Protein AF-A0A4R2PTA5-F1 (afdb_monomer_lite)

Structure (mmCIF, N/CA/C/O backbone):
data_AF-A0A4R2PTA5-F1
#
_entry.id   AF-A0A4R2PTA5-F1
#
loop_
_atom_site.group_PDB
_atom_site.id
_atom_site.type_symbol
_atom_site.label_atom_id
_atom_site.label_alt_id
_atom_site.label_comp_id
_atom_site.label_asym_id
_atom_site.label_entity_id
_atom_site.label_seq_id
_atom_site.pdbx_PDB_ins_code
_atom_site.Cartn_x
_atom_site.Cartn_y
_atom_site.Cartn_z
_atom_site.occupancy
_atom_site.B_iso_or_equiv
_atom_site.auth_seq_id
_atom_site.auth_comp_id
_atom_site.auth_asym_id
_atom_site.auth_atom_id
_atom_site.pdbx_PDB_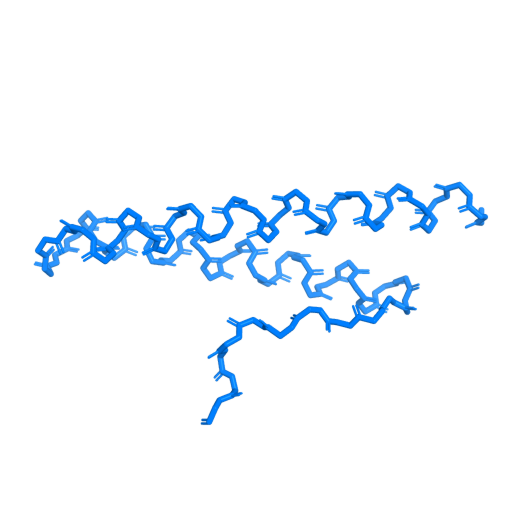model_num
ATOM 1 N N . MET A 1 1 ? 13.796 1.205 -20.892 1.00 62.38 1 MET A N 1
ATOM 2 C CA . MET A 1 1 ? 12.768 0.180 -21.176 1.00 62.38 1 MET A CA 1
ATOM 3 C C . MET A 1 1 ? 12.828 -1.014 -20.220 1.00 62.38 1 MET A C 1
ATOM 5 O O . MET A 1 1 ? 11.925 -1.126 -19.406 1.00 62.38 1 MET A O 1
ATOM 9 N N . ARG A 1 2 ? 13.843 -1.903 -20.238 1.00 65.00 2 ARG A N 1
ATOM 10 C CA . ARG A 1 2 ? 13.876 -3.054 -19.294 1.00 65.00 2 ARG A CA 1
ATOM 11 C C . ARG A 1 2 ? 14.176 -2.633 -17.848 1.00 65.00 2 ARG A C 1
ATOM 13 O O . ARG A 1 2 ? 13.540 -3.137 -16.929 1.00 65.00 2 ARG A O 1
ATOM 20 N N . ASP A 1 3 ? 15.064 -1.656 -17.684 1.00 81.31 3 ASP A N 1
ATOM 21 C CA . ASP A 1 3 ? 15.462 -1.139 -16.367 1.00 81.31 3 ASP A CA 1
ATOM 22 C C . ASP A 1 3 ? 14.359 -0.290 -15.715 1.00 81.31 3 ASP A C 1
ATOM 24 O O . ASP A 1 3 ? 14.162 -0.352 -14.508 1.00 81.31 3 ASP A O 1
ATOM 28 N N . GLU A 1 4 ? 13.572 0.438 -16.513 1.00 89.88 4 GLU A N 1
ATOM 29 C CA . GLU A 1 4 ? 12.443 1.246 -16.024 1.00 89.88 4 GLU A CA 1
ATOM 30 C C . GLU A 1 4 ? 11.288 0.366 -15.544 1.00 89.88 4 GLU A C 1
ATOM 32 O O . GLU A 1 4 ? 10.723 0.627 -14.488 1.00 89.88 4 GLU A O 1
ATOM 37 N N . ARG A 1 5 ? 10.979 -0.721 -16.268 1.00 91.88 5 ARG A N 1
ATOM 38 C CA . ARG A 1 5 ? 9.964 -1.691 -15.833 1.00 91.88 5 ARG A CA 1
ATOM 39 C C . ARG A 1 5 ? 10.379 -2.397 -14.539 1.00 91.88 5 ARG A C 1
ATOM 41 O O . ARG A 1 5 ? 9.546 -2.600 -13.664 1.00 91.88 5 ARG A O 1
ATOM 48 N N . ALA A 1 6 ? 11.660 -2.751 -14.403 1.00 91.62 6 ALA A N 1
ATOM 49 C CA . ALA A 1 6 ? 12.182 -3.344 -13.172 1.00 91.62 6 ALA A CA 1
ATOM 50 C C . ALA A 1 6 ? 12.102 -2.365 -11.986 1.00 91.62 6 ALA A C 1
ATOM 52 O O . ALA A 1 6 ? 11.645 -2.748 -10.912 1.00 91.62 6 ALA A O 1
ATOM 53 N N . ALA A 1 7 ? 12.466 -1.096 -12.197 1.00 94.62 7 ALA A N 1
ATOM 54 C CA . ALA A 1 7 ? 12.334 -0.052 -11.182 1.00 94.62 7 ALA A CA 1
ATOM 55 C C . ALA A 1 7 ? 10.864 0.215 -10.802 1.00 94.62 7 ALA A C 1
ATOM 57 O O . ALA A 1 7 ? 10.550 0.382 -9.625 1.00 94.62 7 ALA A O 1
ATOM 58 N N . ALA A 1 8 ? 9.949 0.204 -11.778 1.00 94.25 8 ALA A N 1
ATOM 59 C CA . ALA A 1 8 ? 8.512 0.318 -11.536 1.00 94.25 8 ALA A CA 1
ATOM 60 C C . ALA A 1 8 ? 7.989 -0.848 -10.683 1.00 94.25 8 ALA A C 1
ATOM 62 O O . ALA A 1 8 ? 7.277 -0.621 -9.708 1.00 94.25 8 ALA A O 1
ATOM 63 N N . GLN A 1 9 ? 8.413 -2.082 -10.979 1.00 93.81 9 GLN A N 1
ATOM 64 C CA . GLN A 1 9 ? 8.047 -3.258 -10.189 1.00 93.81 9 GLN A CA 1
ATOM 65 C C . GLN A 1 9 ? 8.553 -3.172 -8.741 1.00 93.81 9 GLN A C 1
ATOM 67 O O . GLN A 1 9 ? 7.819 -3.499 -7.805 1.00 93.81 9 GLN A O 1
ATOM 72 N N . GLU A 1 10 ? 9.796 -2.728 -8.538 1.00 94.38 10 GLU A N 1
ATOM 73 C CA . GLU A 1 10 ? 10.352 -2.514 -7.198 1.00 94.38 10 GLU A CA 1
ATOM 74 C C . GLU A 1 10 ? 9.554 -1.446 -6.440 1.00 94.38 10 GLU A C 1
ATOM 76 O O . GLU A 1 10 ? 9.175 -1.653 -5.287 1.00 94.38 10 GLU A O 1
ATOM 81 N N . ARG A 1 11 ? 9.210 -0.340 -7.109 1.00 96.00 11 ARG A N 1
ATOM 82 C CA . ARG A 1 11 ? 8.410 0.735 -6.517 1.00 96.00 11 ARG A CA 1
ATOM 83 C C . ARG A 1 11 ? 7.015 0.265 -6.106 1.00 96.00 11 ARG A C 1
ATOM 85 O O . ARG A 1 11 ? 6.615 0.537 -4.977 1.00 96.00 11 ARG A O 1
ATOM 92 N N . VAL A 1 12 ? 6.309 -0.461 -6.973 1.00 95.81 12 VAL A N 1
ATOM 93 C CA . VAL A 1 12 ? 4.995 -1.062 -6.674 1.00 95.81 12 VAL A CA 1
ATOM 94 C C . VAL A 1 12 ? 5.087 -2.011 -5.480 1.00 95.81 12 VAL A C 1
ATOM 96 O O . VAL A 1 12 ? 4.275 -1.941 -4.560 1.00 95.81 12 VAL A O 1
ATOM 99 N N . THR A 1 13 ? 6.133 -2.840 -5.432 1.00 9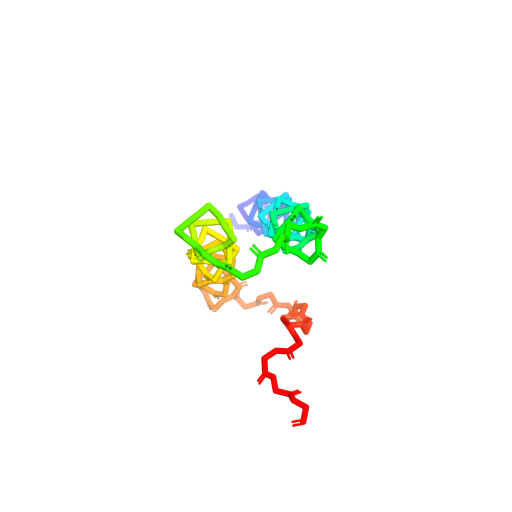3.56 13 THR A N 1
ATOM 100 C CA . THR A 1 13 ? 6.365 -3.766 -4.311 1.00 93.56 13 THR A CA 1
ATOM 101 C C . THR A 1 13 ? 6.504 -3.020 -2.981 1.00 93.56 13 THR A C 1
ATOM 103 O O . THR A 1 13 ? 5.918 -3.429 -1.977 1.00 93.56 13 THR A O 1
ATOM 106 N N . LEU A 1 14 ? 7.251 -1.911 -2.965 1.00 96.25 14 LEU A N 1
ATOM 107 C CA . LEU A 1 14 ? 7.413 -1.078 -1.770 1.00 96.25 14 LEU A CA 1
ATOM 108 C C . LEU A 1 14 ? 6.096 -0.408 -1.359 1.00 96.25 14 LEU A C 1
ATOM 110 O O . LEU A 1 14 ? 5.747 -0.437 -0.181 1.00 96.25 14 LEU A O 1
ATOM 114 N N . LEU A 1 15 ? 5.342 0.133 -2.320 1.00 96.31 15 LEU A N 1
ATOM 115 C CA . LEU A 1 15 ? 4.055 0.782 -2.058 1.00 96.31 15 LEU A CA 1
ATOM 116 C C . LEU A 1 15 ? 3.040 -0.182 -1.438 1.00 96.31 15 LEU A C 1
ATOM 118 O O . LEU A 1 15 ? 2.411 0.165 -0.441 1.00 96.31 15 LEU A O 1
ATOM 122 N N . HIS A 1 16 ? 2.938 -1.412 -1.947 1.00 95.19 16 HIS A N 1
ATOM 123 C CA . HIS A 1 16 ? 2.078 -2.427 -1.334 1.00 95.19 16 HIS A CA 1
ATOM 124 C C . HIS A 1 16 ? 2.560 -2.851 0.054 1.00 95.19 16 HIS A C 1
ATOM 126 O O . HIS A 1 16 ? 1.747 -3.083 0.948 1.00 95.19 16 HIS A O 1
ATOM 132 N N . ALA A 1 17 ? 3.872 -2.947 0.283 1.00 95.12 17 ALA A N 1
ATOM 133 C CA . ALA A 1 17 ? 4.388 -3.254 1.615 1.00 95.12 17 ALA A CA 1
ATOM 134 C C . ALA A 1 17 ? 4.012 -2.159 2.633 1.00 95.12 17 ALA A C 1
ATOM 136 O O . ALA A 1 17 ? 3.592 -2.476 3.751 1.00 95.12 17 ALA A O 1
ATOM 137 N N . GLU A 1 18 ? 4.114 -0.887 2.237 1.00 97.31 18 GLU A N 1
ATOM 138 C CA . GLU A 1 18 ? 3.690 0.260 3.044 1.00 97.31 18 GLU A CA 1
ATOM 139 C C . GLU A 1 18 ? 2.168 0.281 3.253 1.00 97.31 18 GLU A C 1
ATOM 141 O O . GLU A 1 18 ? 1.715 0.419 4.388 1.00 97.31 18 GLU A O 1
ATOM 146 N N . GLU A 1 19 ? 1.368 0.059 2.205 1.00 97.50 19 GLU A N 1
ATOM 147 C CA . GLU A 1 19 ? -0.095 -0.051 2.292 1.00 97.50 19 GLU A CA 1
ATOM 148 C C . GLU A 1 19 ? -0.505 -1.086 3.348 1.00 97.50 19 GLU A C 1
ATOM 150 O O . GLU A 1 19 ? -1.308 -0.802 4.241 1.00 97.50 19 GLU A O 1
ATOM 155 N N . GLN A 1 20 ? 0.068 -2.289 3.272 1.00 96.06 20 GLN A N 1
ATOM 156 C CA . GLN A 1 20 ? -0.250 -3.376 4.193 1.00 96.06 20 GLN A CA 1
ATOM 157 C C . GLN A 1 20 ? 0.180 -3.061 5.627 1.00 96.06 20 GLN A C 1
ATOM 159 O O . GLN A 1 20 ? -0.460 -3.513 6.579 1.00 96.06 20 GLN A O 1
ATOM 164 N N . GLN A 1 21 ? 1.256 -2.294 5.806 1.00 97.69 21 GLN A N 1
ATOM 165 C CA . GLN A 1 21 ? 1.664 -1.808 7.119 1.00 97.69 21 GLN A CA 1
ATOM 166 C C . GLN A 1 21 ? 0.647 -0.804 7.680 1.00 97.69 21 GLN A C 1
ATOM 168 O O . GLN A 1 21 ? 0.221 -0.963 8.823 1.00 97.69 21 GLN A O 1
ATOM 173 N N . GLU A 1 22 ? 0.220 0.179 6.889 1.00 98.19 22 GLU A N 1
ATOM 174 C CA . GLU A 1 22 ? -0.767 1.194 7.283 1.00 98.19 22 GLU A CA 1
ATOM 175 C C . GLU A 1 22 ? -2.122 0.563 7.627 1.00 98.19 22 GLU A C 1
ATOM 177 O O . GLU A 1 22 ? -2.675 0.811 8.701 1.00 98.19 22 GLU A O 1
ATOM 182 N N . LYS A 1 23 ? -2.618 -0.347 6.779 1.00 96.50 23 LYS A N 1
ATOM 183 C CA . LYS A 1 23 ? -3.864 -1.088 7.034 1.00 96.50 23 LYS A CA 1
ATOM 184 C C . LYS A 1 23 ? -3.760 -1.957 8.288 1.00 96.50 23 LYS A C 1
ATOM 186 O O . LYS A 1 23 ? -4.714 -2.035 9.058 1.00 96.50 23 LYS A O 1
ATOM 191 N N . ARG A 1 24 ? -2.597 -2.563 8.560 1.00 97.81 24 ARG A N 1
ATOM 192 C CA . ARG A 1 24 ? -2.366 -3.325 9.800 1.00 97.81 24 ARG A CA 1
ATOM 193 C C . ARG A 1 24 ? -2.392 -2.439 11.043 1.00 97.81 24 ARG A C 1
ATOM 195 O O . ARG A 1 24 ? -2.930 -2.871 12.058 1.00 97.81 24 ARG A O 1
ATOM 202 N N . ILE A 1 25 ? -1.829 -1.231 10.973 1.00 97.75 25 ILE A N 1
ATOM 203 C CA . ILE A 1 25 ? -1.907 -0.257 12.071 1.00 97.75 25 ILE A CA 1
ATOM 204 C C . ILE A 1 25 ? -3.365 0.147 12.296 1.00 97.75 25 ILE A C 1
ATOM 206 O O . ILE A 1 25 ? -3.835 0.048 13.426 1.00 97.75 25 ILE A O 1
ATOM 210 N N . ALA A 1 26 ? -4.094 0.514 11.234 1.00 97.81 26 ALA A N 1
ATOM 211 C CA . ALA A 1 26 ? -5.509 0.876 11.320 1.00 97.81 26 ALA A CA 1
ATOM 212 C C . ALA A 1 26 ? -6.331 -0.226 12.007 1.00 97.81 26 ALA A C 1
ATOM 214 O O . ALA A 1 26 ? -7.016 0.045 12.985 1.00 97.81 26 ALA A O 1
ATOM 215 N N . LEU A 1 27 ? -6.177 -1.487 11.589 1.00 97.06 27 LEU A N 1
ATOM 216 C CA . LEU A 1 27 ? -6.873 -2.632 12.196 1.00 97.06 27 LEU A CA 1
ATOM 217 C C . LEU A 1 27 ? -6.540 -2.858 13.683 1.00 97.06 27 LEU A C 1
ATOM 219 O O . LEU A 1 27 ? -7.306 -3.517 14.384 1.00 97.06 27 LEU A O 1
ATOM 223 N N . GLY A 1 28 ? -5.400 -2.352 14.162 1.00 97.81 28 GLY A N 1
ATOM 224 C CA . GLY A 1 28 ? -5.006 -2.404 15.571 1.00 97.81 28 GLY A CA 1
ATOM 225 C C . GLY A 1 28 ? -5.548 -1.251 16.423 1.00 97.81 28 GLY A C 1
ATOM 226 O O . GLY A 1 28 ? -5.405 -1.290 17.646 1.00 97.81 28 GLY A O 1
ATOM 227 N N . LEU A 1 29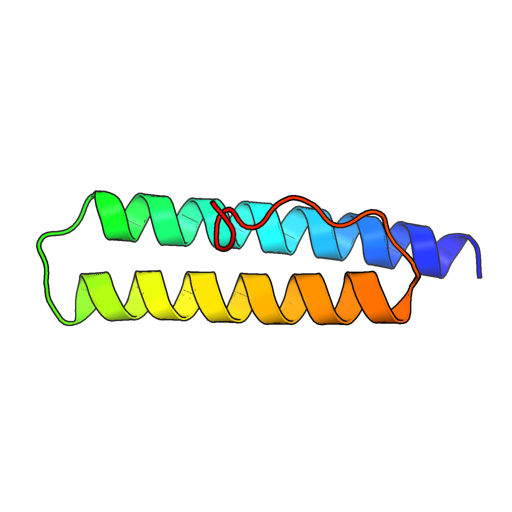 ? -6.151 -0.231 15.808 1.00 97.56 29 LEU A N 1
ATOM 228 C CA . LEU A 1 29 ? -6.670 0.960 16.476 1.00 97.56 29 LEU A CA 1
ATOM 229 C C . LEU A 1 29 ? -8.193 0.876 16.666 1.00 97.56 29 LEU A C 1
ATOM 231 O O . LEU A 1 29 ? -8.894 0.275 15.850 1.00 97.56 29 LEU A O 1
ATOM 235 N N . PRO A 1 30 ? -8.747 1.499 17.724 1.00 97.81 30 PRO A N 1
ATOM 236 C CA . PRO A 1 30 ? -10.188 1.691 17.815 1.00 97.81 30 PRO A CA 1
ATOM 237 C C . PRO A 1 30 ? -10.676 2.619 16.685 1.00 97.81 30 PRO A C 1
ATOM 239 O O . PRO A 1 30 ? -9.927 3.502 16.261 1.00 97.81 30 PRO A O 1
ATOM 242 N N . PRO A 1 31 ? -11.936 2.483 16.231 1.00 95.94 31 PRO A N 1
ATOM 243 C CA . PRO A 1 31 ? -12.511 3.402 15.251 1.00 95.94 31 PRO A CA 1
ATOM 244 C C . PRO A 1 31 ? -12.413 4.862 15.717 1.00 95.94 31 PRO A C 1
ATOM 246 O O . PRO A 1 31 ? -12.762 5.180 16.857 1.00 95.94 31 PRO A O 1
ATOM 249 N N . GLY A 1 32 ? -11.947 5.749 14.838 1.00 97.56 32 GLY A N 1
ATOM 250 C CA . GLY A 1 32 ? -11.726 7.163 15.135 1.00 97.56 32 GLY A CA 1
ATOM 251 C C . GLY A 1 32 ? -10.748 7.817 14.158 1.00 97.56 32 GLY A C 1
ATOM 252 O O . GLY A 1 32 ? -10.259 7.176 13.233 1.00 97.56 32 GLY A O 1
ATOM 253 N N . GLU A 1 33 ? -10.424 9.091 14.390 1.00 98.31 33 GLU A N 1
ATOM 254 C CA . GLU A 1 33 ? -9.598 9.886 13.466 1.00 98.31 33 GLU A CA 1
ATOM 255 C C . GLU A 1 33 ? -8.246 9.225 13.157 1.00 98.31 33 GLU A C 1
ATOM 257 O O . GLU A 1 33 ? -7.793 9.228 12.018 1.00 98.31 33 GLU A O 1
ATOM 262 N N . GLU A 1 34 ? -7.595 8.624 14.154 1.00 97.75 34 GLU A N 1
ATOM 263 C CA . GLU A 1 34 ? -6.303 7.970 13.952 1.00 97.75 34 GLU A CA 1
ATOM 264 C C . GLU A 1 34 ? -6.409 6.711 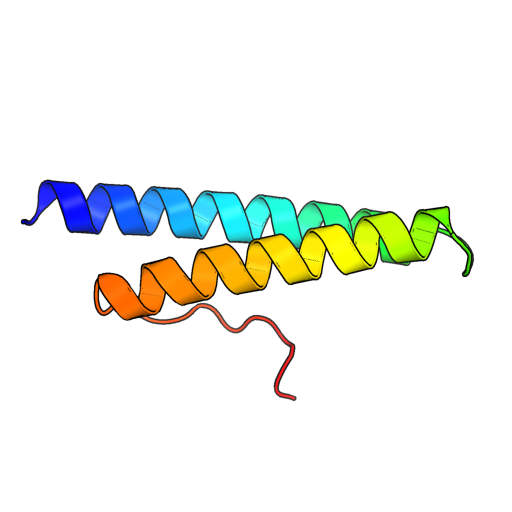13.083 1.00 97.75 34 GLU A C 1
ATOM 266 O O . GLU A 1 34 ? -5.623 6.561 12.147 1.00 97.75 34 GLU A O 1
ATOM 271 N N . HIS A 1 35 ? -7.417 5.866 13.333 1.00 98.25 35 HIS A N 1
ATOM 272 C CA . HIS A 1 35 ? -7.752 4.729 12.473 1.00 98.25 35 HIS A CA 1
ATOM 273 C C . HIS A 1 35 ? -7.979 5.197 11.030 1.00 98.25 35 HIS A C 1
ATOM 275 O O . HIS A 1 35 ? -7.357 4.680 10.101 1.00 98.25 35 HIS A O 1
ATOM 281 N N . ASP A 1 36 ? -8.813 6.222 10.846 1.00 98.12 36 ASP A N 1
ATOM 282 C CA . ASP A 1 36 ? -9.193 6.714 9.523 1.00 98.12 36 ASP A CA 1
ATOM 283 C C . ASP A 1 36 ? -8.002 7.324 8.779 1.00 98.12 36 ASP A C 1
ATOM 285 O O . ASP A 1 36 ? -7.867 7.136 7.571 1.00 98.12 36 ASP A O 1
ATOM 289 N N . ARG A 1 37 ? -7.084 8.000 9.482 1.00 98.50 37 ARG A N 1
ATOM 290 C CA . ARG A 1 37 ? -5.843 8.509 8.877 1.00 98.50 37 ARG A CA 1
ATOM 291 C C . ARG A 1 37 ? -4.985 7.386 8.309 1.00 98.50 37 ARG A C 1
ATOM 293 O O . ARG A 1 37 ? -4.530 7.519 7.173 1.00 98.50 37 ARG A O 1
ATOM 300 N N . HIS A 1 38 ? -4.774 6.312 9.069 1.00 98.12 38 HIS A N 1
ATOM 301 C CA . HIS A 1 38 ? -4.002 5.155 8.609 1.00 98.12 38 HIS A CA 1
ATOM 302 C C . HIS A 1 38 ? -4.718 4.425 7.467 1.00 98.12 38 HIS A C 1
ATOM 304 O O . HIS A 1 38 ? -4.099 4.117 6.449 1.00 98.12 38 HIS A O 1
ATOM 310 N N . TRP A 1 39 ? -6.039 4.248 7.566 1.00 97.50 39 TRP A N 1
ATOM 311 C CA . TRP A 1 39 ? -6.836 3.649 6.495 1.00 97.50 39 TRP A CA 1
ATOM 312 C C . TRP A 1 39 ? -6.720 4.448 5.191 1.00 97.50 39 TRP A C 1
ATOM 314 O O . TRP A 1 39 ? -6.285 3.925 4.168 1.00 97.50 39 TRP A O 1
ATOM 324 N N . MET A 1 40 ? -6.993 5.754 5.243 1.00 97.94 40 MET A N 1
ATOM 325 C CA . MET A 1 40 ? -6.906 6.657 4.091 1.00 97.94 40 MET A CA 1
ATOM 326 C C . MET A 1 40 ? -5.480 6.824 3.556 1.00 97.94 40 MET A C 1
ATOM 328 O O . MET A 1 40 ? -5.293 7.256 2.415 1.00 97.94 40 MET A O 1
ATOM 332 N N . ARG A 1 41 ? -4.453 6.576 4.377 1.00 97.88 41 ARG A N 1
ATOM 333 C CA . ARG A 1 41 ? -3.062 6.527 3.918 1.00 97.88 41 ARG A CA 1
ATOM 334 C C . ARG A 1 41 ? -2.809 5.250 3.119 1.00 97.88 41 ARG A C 1
ATOM 336 O O . ARG A 1 41 ? -2.231 5.361 2.043 1.00 97.88 41 ARG A O 1
ATOM 343 N N . GLY A 1 42 ? -3.281 4.100 3.601 1.00 97.31 42 GLY A N 1
ATOM 344 C CA . GLY A 1 42 ? -3.243 2.832 2.869 1.00 97.31 42 GLY A CA 1
ATOM 345 C C . GLY A 1 42 ? -3.933 2.929 1.507 1.00 97.31 42 GLY A C 1
ATOM 346 O O . GLY A 1 42 ? -3.325 2.602 0.497 1.00 97.31 42 GLY A O 1
ATOM 347 N N . GLU A 1 43 ? -5.147 3.483 1.454 1.00 97.56 43 GLU A N 1
ATOM 348 C CA . GLU A 1 43 ? -5.879 3.663 0.188 1.00 97.56 43 GLU A CA 1
ATOM 349 C C . GLU A 1 43 ? -5.097 4.515 -0.826 1.00 97.56 43 GLU A C 1
ATOM 351 O O . GLU A 1 43 ? -4.958 4.136 -1.983 1.00 97.56 43 GLU A O 1
ATOM 356 N N . ARG A 1 44 ? -4.475 5.617 -0.382 1.00 97.81 44 ARG A N 1
ATOM 357 C CA . ARG A 1 44 ? -3.631 6.454 -1.255 1.00 97.81 44 ARG A CA 1
ATOM 358 C C . ARG A 1 44 ? -2.398 5.724 -1.794 1.00 97.81 44 ARG A C 1
ATOM 360 O O . ARG A 1 44 ? -1.984 5.998 -2.915 1.00 97.81 44 ARG A O 1
ATOM 367 N N . LEU A 1 45 ? -1.796 4.842 -0.996 1.00 96.88 45 LEU A N 1
ATOM 368 C CA . LEU A 1 45 ? -0.659 4.023 -1.432 1.00 96.88 45 LEU A CA 1
ATOM 369 C C . LEU A 1 45 ? -1.097 2.971 -2.458 1.00 96.88 45 LEU A C 1
ATOM 371 O O . LEU A 1 45 ? -0.382 2.755 -3.434 1.00 96.88 45 LEU A O 1
ATOM 375 N N . SER A 1 46 ? -2.280 2.374 -2.271 1.00 95.12 46 SER A N 1
ATOM 376 C CA . SER A 1 46 ? -2.883 1.460 -3.247 1.00 95.12 46 SER A CA 1
ATOM 377 C C . SER A 1 46 ? -3.161 2.162 -4.579 1.00 95.12 46 SER A C 1
ATOM 379 O O . SER A 1 46 ? -2.844 1.607 -5.627 1.00 95.12 46 SER A O 1
ATOM 381 N N . ASP A 1 47 ? -3.711 3.379 -4.553 1.00 96.12 47 ASP A N 1
ATOM 382 C CA . ASP A 1 47 ? -3.965 4.167 -5.768 1.00 96.12 47 ASP A CA 1
ATOM 383 C C . ASP A 1 47 ? -2.661 4.511 -6.511 1.00 96.12 47 ASP A C 1
ATOM 385 O O . ASP A 1 47 ? -2.594 4.419 -7.738 1.00 96.12 47 ASP A O 1
ATOM 389 N N . GLU A 1 48 ? -1.600 4.884 -5.780 1.00 96.94 48 GLU A N 1
ATOM 390 C CA . GLU A 1 48 ? -0.281 5.159 -6.370 1.00 96.94 48 GLU A CA 1
ATOM 391 C C . GLU A 1 48 ? 0.320 3.898 -7.008 1.00 96.94 4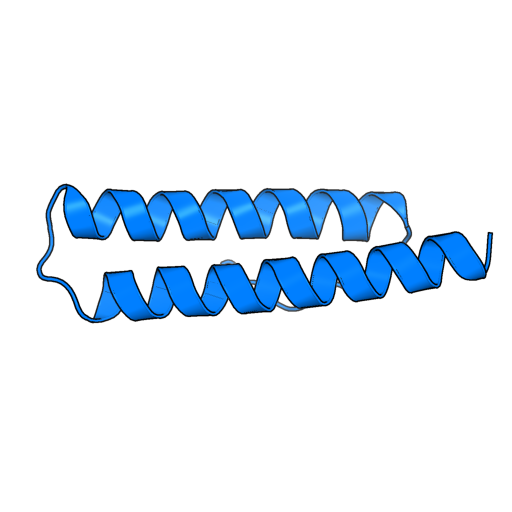8 GLU A C 1
ATOM 393 O O . GLU A 1 48 ? 0.837 3.969 -8.124 1.00 96.94 48 GLU A O 1
ATOM 398 N N . ALA A 1 49 ? 0.233 2.748 -6.330 1.00 95.25 49 ALA A N 1
ATOM 399 C CA . ALA A 1 49 ? 0.716 1.475 -6.858 1.00 95.25 49 ALA A CA 1
ATOM 400 C C . ALA A 1 49 ? -0.013 1.112 -8.156 1.00 95.25 49 ALA A C 1
ATOM 402 O O . ALA A 1 49 ? 0.638 0.881 -9.175 1.00 95.25 49 ALA A O 1
ATOM 403 N N . TRP A 1 50 ? -1.346 1.180 -8.145 1.00 94.25 50 TRP A N 1
ATOM 404 C CA . TRP A 1 50 ? -2.176 0.876 -9.307 1.00 94.25 50 TRP A CA 1
ATOM 405 C C . TRP A 1 50 ? -1.849 1.774 -10.507 1.00 94.25 50 TRP A C 1
ATOM 407 O O . TRP A 1 50 ? -1.673 1.284 -11.621 1.00 94.25 50 TRP A O 1
ATOM 417 N N . SER A 1 51 ? -1.654 3.078 -10.287 1.00 95.44 51 SER A N 1
ATOM 418 C CA . SER A 1 51 ? -1.264 3.996 -11.365 1.00 95.44 51 SER A CA 1
ATOM 419 C C . SER A 1 51 ? 0.075 3.622 -12.016 1.00 95.44 51 SER A C 1
ATOM 421 O O . SER A 1 51 ? 0.245 3.836 -13.219 1.00 95.44 51 SER A O 1
ATOM 423 N N . ILE A 1 52 ? 1.033 3.087 -11.251 1.00 95.00 52 ILE A N 1
ATOM 424 C CA . ILE A 1 52 ? 2.320 2.624 -11.790 1.00 95.00 52 ILE A CA 1
ATOM 425 C C . ILE A 1 52 ? 2.142 1.297 -12.528 1.00 95.00 52 ILE A C 1
ATOM 427 O O . ILE A 1 52 ? 2.708 1.127 -13.609 1.00 95.00 52 ILE A O 1
ATOM 431 N N . GLU A 1 53 ? 1.360 0.372 -11.974 1.00 94.44 53 GLU A N 1
ATOM 432 C CA . GLU A 1 53 ? 1.049 -0.904 -12.621 1.00 94.44 53 GLU A CA 1
ATOM 433 C C . GLU A 1 53 ? 0.414 -0.686 -13.999 1.00 94.44 53 GLU A C 1
ATOM 435 O O . GLU A 1 53 ? 0.885 -1.263 -14.981 1.00 94.44 53 GLU A O 1
ATOM 440 N N . GLU A 1 54 ? -0.564 0.222 -14.100 1.00 94.56 54 GLU A N 1
ATOM 441 C CA . GLU A 1 54 ? -1.187 0.596 -15.374 1.00 94.56 54 GLU A CA 1
ATOM 442 C C . GLU A 1 54 ? -0.195 1.247 -16.345 1.00 94.56 54 GLU A C 1
ATOM 444 O O . GLU A 1 54 ? -0.173 0.918 -17.531 1.00 94.56 54 GLU A O 1
ATOM 449 N N . ALA A 1 55 ? 0.655 2.159 -15.863 1.00 95.06 55 ALA A N 1
ATOM 450 C CA . ALA A 1 55 ? 1.602 2.876 -16.717 1.00 95.06 55 ALA A CA 1
ATOM 451 C C . ALA A 1 55 ? 2.679 1.963 -17.336 1.00 95.06 55 ALA A C 1
ATOM 453 O O . ALA A 1 55 ? 3.208 2.280 -18.405 1.00 95.06 55 ALA A O 1
ATOM 454 N N . TYR A 1 56 ? 3.015 0.853 -16.673 1.00 93.38 56 TYR A N 1
ATOM 455 C CA . TYR A 1 56 ? 4.089 -0.061 -17.077 1.00 93.38 56 TYR A CA 1
ATOM 456 C C . TYR A 1 56 ? 3.606 -1.458 -17.497 1.00 93.38 56 TYR A C 1
ATOM 458 O O . TYR A 1 56 ? 4.455 -2.320 -17.758 1.00 93.38 56 TYR A O 1
ATOM 466 N N . ASP A 1 57 ? 2.287 -1.675 -17.587 1.00 91.00 57 ASP A N 1
ATOM 467 C CA . ASP A 1 57 ? 1.665 -2.972 -17.901 1.00 91.00 57 ASP A CA 1
ATOM 468 C C . ASP A 1 57 ? 2.248 -4.090 -17.007 1.00 91.00 57 ASP A C 1
ATOM 470 O O . ASP A 1 57 ? 2.858 -5.075 -17.455 1.00 91.00 57 ASP A O 1
ATOM 474 N N . LEU A 1 58 ? 2.201 -3.843 -15.694 1.00 87.75 58 LEU A N 1
ATOM 475 C CA . LEU A 1 58 ? 2.611 -4.799 -14.666 1.00 87.75 58 LEU A CA 1
ATOM 476 C C . LEU A 1 58 ? 1.413 -5.650 -14.245 1.00 87.75 58 LEU A C 1
ATOM 478 O O . LEU A 1 58 ? 0.277 -5.185 -14.272 1.00 87.75 58 LEU A O 1
ATOM 482 N N . ASP A 1 59 ? 1.679 -6.887 -13.822 1.00 82.25 59 ASP A N 1
ATOM 483 C CA . ASP A 1 59 ? 0.633 -7.735 -13.254 1.00 82.25 59 ASP A CA 1
ATOM 484 C C . ASP A 1 59 ? 0.173 -7.129 -11.918 1.00 82.25 59 ASP A C 1
ATOM 486 O O . ASP A 1 59 ? 0.997 -7.023 -11.001 1.00 82.25 59 ASP A O 1
ATOM 490 N N . PRO A 1 60 ? -1.110 -6.744 -11.784 1.00 68.19 60 PRO A N 1
ATOM 491 C CA . PRO A 1 60 ? -1.581 -6.070 -10.590 1.00 68.19 60 PRO A CA 1
ATOM 492 C C . PRO A 1 60 ? -1.579 -7.018 -9.394 1.00 68.19 60 PRO A C 1
ATOM 494 O O . PRO A 1 60 ? -2.094 -8.144 -9.465 1.00 68.19 60 PRO A O 1
ATOM 497 N N . VAL A 1 61 ? -1.041 -6.561 -8.264 1.00 67.56 61 VAL A N 1
ATOM 498 C CA . VAL A 1 61 ? -1.201 -7.288 -7.002 1.00 67.56 61 VAL A CA 1
ATOM 499 C C . VAL A 1 61 ? -2.613 -7.011 -6.470 1.00 67.56 61 VAL A C 1
ATOM 501 O O . VAL A 1 61 ? -3.027 -5.856 -6.393 1.00 67.56 61 VAL A O 1
ATOM 504 N N . PRO A 1 62 ? -3.397 -8.034 -6.075 1.00 65.25 62 PRO A N 1
ATOM 505 C CA . PRO A 1 62 ? -4.751 -7.803 -5.586 1.00 65.25 62 PRO A CA 1
ATOM 506 C C . PRO A 1 62 ? -4.749 -6.897 -4.345 1.00 65.25 62 PRO A C 1
ATOM 508 O O . PRO A 1 62 ? -4.340 -7.322 -3.265 1.00 65.25 62 PRO A O 1
ATOM 511 N N . SER A 1 63 ? -5.283 -5.680 -4.476 1.00 58.56 63 SER A N 1
ATOM 512 C CA . SER A 1 63 ? -5.412 -4.695 -3.384 1.00 58.56 63 SER A CA 1
ATOM 513 C C . SER A 1 63 ? -6.397 -5.115 -2.282 1.00 58.56 63 SER A C 1
ATOM 515 O O . 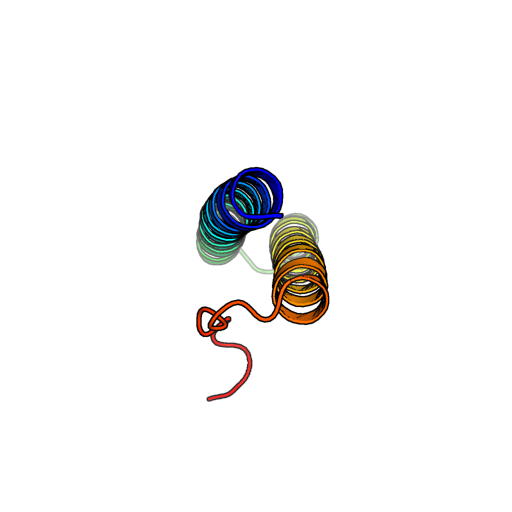SER A 1 63 ? -6.509 -4.480 -1.235 1.00 58.56 63 SER A O 1
ATOM 517 N N . GLY A 1 64 ? -7.162 -6.189 -2.508 1.00 60.88 64 GLY A N 1
ATOM 518 C CA . GLY A 1 64 ? -8.217 -6.641 -1.601 1.00 60.88 64 GLY A CA 1
ATOM 519 C C . GLY A 1 64 ? -9.466 -5.750 -1.590 1.00 60.88 64 GLY A C 1
ATOM 520 O O . GLY A 1 64 ? -10.400 -6.074 -0.862 1.00 60.88 64 GLY A O 1
ATOM 521 N N . LEU A 1 65 ? -9.504 -4.688 -2.409 1.00 54.72 65 LEU A N 1
ATOM 522 C CA . LEU A 1 65 ? -10.662 -3.798 -2.593 1.00 54.72 65 LEU A CA 1
ATOM 523 C C . LEU A 1 65 ? -11.803 -4.448 -3.389 1.00 54.72 65 LEU A C 1
ATOM 525 O O . LEU A 1 65 ? -12.956 -4.045 -3.269 1.00 54.72 65 LEU A O 1
ATOM 529 N N . TRP A 1 66 ? -11.483 -5.483 -4.164 1.00 51.53 66 TRP A N 1
ATOM 530 C CA . TRP A 1 66 ? -12.436 -6.255 -4.953 1.00 51.53 66 TRP A CA 1
ATOM 531 C C . TRP A 1 66 ? -12.493 -7.681 -4.395 1.00 51.53 66 TRP A C 1
ATOM 533 O O . TRP A 1 66 ? -11.694 -8.542 -4.768 1.00 51.53 66 TRP A O 1
ATOM 543 N N . ARG A 1 67 ? -13.402 -7.916 -3.447 1.00 39.34 67 ARG A N 1
ATOM 544 C CA . ARG A 1 67 ? -13.832 -9.250 -3.010 1.00 39.34 67 ARG A CA 1
ATOM 545 C C . ARG A 1 67 ? -15.339 -9.373 -3.141 1.00 39.34 67 ARG A C 1
ATOM 547 O O . ARG A 1 67 ? -16.024 -8.370 -2.850 1.00 39.34 67 ARG A O 1
#

Secondary structure (DSSP, 8-state):
-HHHHHHHHHHHHHHHHHHHHHHHHHHHSPTTHHHHHHHHHHHHHHHHHHHHHHHHTPPPP--SS--

Sequence (67 aa):
MRDERAAAQERVTLLHAEEQQEKRIALGLPPGEEHDRHWMRGERLSDEAWSIEEAYDLDPVPSGLWR

pLDDT: mean 90.03, std 13.63, range [39.34, 98.5]

Radius of gyration: 13.32 Å; chains: 1; bounding box: 29×19×39 Å

Foldseek 3Di:
DVVVLVVLVVLLVVLQVQLVVLQVVLVVDDDDDSSVVSNVSSVVSLVVSVVSCVVNVHDDDPSVPPD